Protein AF-A0A318USU1-F1 (afdb_monomer_lite)

pLDDT: mean 79.58, std 18.58, range [29.89, 95.69]

Organism: NCBI:txid1241337

InterPro domains:
  IPR018060 AraC-like, DNA binding HTH domain [PS01124] (89-150)

Secondary structure (DSSP, 8-state):
--SHHHHHHHHHHHHHTT-EEEEEETTEEEEESPPPHHHHHHHHHHHHHTT-----SHHHHHHHHHHHHHHHHHHH-S-GGG--HHHHHHHHHTS-HHHHHHHHHHHSSS-HHHHHHHHHHHHHHHHHHHT-S-HHHHHHHTT-SSTTS----GGGS-GGGTGGG--

Structure (mmCIF, N/CA/C/O backbone):
data_AF-A0A318USU1-F1
#
_entry.id   AF-A0A318USU1-F1
#
loop_
_atom_site.group_PDB
_atom_site.id
_atom_site.type_symbol
_atom_site.label_atom_id
_atom_site.label_alt_id
_atom_site.label_comp_id
_atom_site.label_asym_id
_atom_site.label_entity_id
_atom_site.label_seq_id
_atom_site.pdbx_PDB_ins_code
_atom_site.Cartn_x
_atom_site.Cartn_y
_atom_site.Cartn_z
_atom_site.occupancy
_atom_site.B_iso_or_equiv
_atom_site.auth_seq_id
_atom_site.auth_comp_id
_atom_site.auth_asym_id
_atom_site.auth_atom_id
_atom_site.pdbx_PDB_model_num
ATOM 1 N N . MET A 1 1 ? -0.196 2.002 -5.774 1.00 82.88 1 MET A N 1
ATOM 2 C CA . MET A 1 1 ? -1.632 1.779 -6.118 1.00 82.88 1 MET A CA 1
ATOM 3 C C . MET A 1 1 ? -2.404 1.817 -4.814 1.00 82.88 1 MET A C 1
ATOM 5 O O . MET A 1 1 ? -1.939 1.168 -3.899 1.00 82.88 1 MET A O 1
ATOM 9 N N . VAL A 1 2 ? -3.523 2.539 -4.693 1.00 78.12 2 VAL A N 1
ATOM 10 C CA . VAL A 1 2 ? -4.096 2.839 -3.356 1.00 78.12 2 VAL A CA 1
ATOM 11 C C . VAL A 1 2 ? -5.548 2.404 -3.146 1.00 78.12 2 VAL A C 1
ATOM 13 O O . VAL A 1 2 ? -6.057 2.512 -2.041 1.00 78.12 2 VAL A O 1
ATOM 16 N N . CYS A 1 3 ? -6.244 1.922 -4.179 1.00 81.25 3 CYS A N 1
ATOM 17 C CA . CYS A 1 3 ? -7.610 1.412 -4.043 1.00 81.25 3 CYS A CA 1
ATOM 18 C C . CYS A 1 3 ? -7.962 0.418 -5.159 1.00 81.25 3 CYS A C 1
ATOM 20 O O . CYS A 1 3 ? -7.211 0.244 -6.125 1.00 81.25 3 CYS A O 1
ATOM 22 N N . TYR A 1 4 ? -9.147 -0.191 -5.071 1.00 85.56 4 TYR A N 1
ATOM 23 C CA . TYR A 1 4 ? -9.643 -1.142 -6.071 1.00 85.56 4 TYR A CA 1
ATOM 24 C C . TYR A 1 4 ? -9.728 -0.559 -7.493 1.00 85.56 4 TYR A C 1
ATOM 26 O O . TYR A 1 4 ? -9.436 -1.249 -8.470 1.00 85.56 4 TYR A O 1
ATOM 34 N N . ARG A 1 5 ? -10.038 0.739 -7.636 1.00 88.06 5 ARG A N 1
ATOM 35 C CA . ARG A 1 5 ? -10.028 1.399 -8.954 1.00 88.06 5 ARG A CA 1
ATOM 36 C C . ARG A 1 5 ? -8.631 1.400 -9.575 1.00 88.06 5 ARG A C 1
ATOM 38 O O . ARG A 1 5 ? -8.514 1.146 -10.769 1.00 88.06 5 ARG A O 1
ATOM 45 N N . CYS A 1 6 ? -7.574 1.602 -8.779 1.00 90.44 6 CYS A N 1
ATOM 46 C CA . CYS A 1 6 ? -6.199 1.488 -9.272 1.00 90.44 6 CYS A CA 1
ATOM 47 C C . CYS A 1 6 ? -5.913 0.079 -9.804 1.00 90.44 6 CYS A C 1
ATOM 49 O O . CYS A 1 6 ? -5.282 -0.054 -10.846 1.00 90.44 6 CYS A O 1
ATOM 51 N N . ILE A 1 7 ? -6.399 -0.964 -9.122 1.00 91.94 7 ILE A N 1
ATOM 52 C CA . ILE A 1 7 ? -6.230 -2.359 -9.558 1.00 91.94 7 ILE A CA 1
ATOM 53 C C . ILE A 1 7 ? -6.887 -2.587 -10.921 1.00 91.94 7 ILE A C 1
ATOM 55 O O . ILE A 1 7 ? -6.262 -3.171 -11.804 1.00 91.94 7 ILE A O 1
ATOM 59 N N . ILE A 1 8 ? -8.120 -2.109 -11.118 1.00 92.62 8 ILE A N 1
ATOM 60 C CA . ILE A 1 8 ? -8.820 -2.238 -12.406 1.00 92.62 8 ILE A CA 1
ATOM 61 C C . ILE A 1 8 ? -8.030 -1.549 -13.520 1.00 92.62 8 ILE A C 1
ATOM 63 O O . ILE A 1 8 ? -7.749 -2.175 -14.540 1.00 92.62 8 ILE A O 1
ATOM 67 N N . VAL A 1 9 ? -7.647 -0.289 -13.306 1.00 94.38 9 VAL A N 1
ATOM 68 C CA . VAL A 1 9 ? -6.954 0.524 -14.314 1.00 94.38 9 VAL A CA 1
ATOM 69 C C . VAL A 1 9 ? -5.608 -0.095 -14.693 1.00 94.38 9 VAL A C 1
ATOM 71 O O . VAL A 1 9 ? -5.318 -0.259 -15.875 1.00 94.38 9 VAL A O 1
ATOM 74 N N . VAL A 1 10 ? -4.803 -0.505 -13.708 1.00 94.62 10 VAL A N 1
ATOM 75 C CA . VAL A 1 10 ? -3.500 -1.137 -13.968 1.00 94.62 10 VAL A CA 1
ATOM 76 C C . VAL A 1 10 ? -3.671 -2.486 -14.666 1.00 94.62 10 VAL A C 1
ATOM 78 O O . VAL A 1 10 ? -2.955 -2.756 -15.626 1.00 94.62 10 VAL A O 1
ATOM 81 N N . ARG A 1 11 ? -4.640 -3.317 -14.252 1.00 95.69 11 ARG A N 1
ATOM 82 C CA . ARG A 1 11 ? -4.918 -4.602 -14.917 1.00 95.69 11 ARG A CA 1
ATOM 83 C C . ARG A 1 11 ? -5.262 -4.399 -16.391 1.00 95.69 11 ARG A C 1
ATOM 85 O O . ARG A 1 11 ? -4.678 -5.071 -17.235 1.00 95.69 11 ARG A O 1
ATOM 92 N N . GLN A 1 12 ? -6.176 -3.477 -16.689 1.00 94.69 12 GLN A N 1
ATOM 93 C CA . GLN A 1 12 ? -6.566 -3.157 -18.064 1.00 94.69 12 GLN A CA 1
ATOM 94 C C . GLN A 1 12 ? -5.363 -2.682 -18.877 1.00 94.69 12 GLN A C 1
ATOM 96 O O . GLN A 1 12 ? -5.159 -3.141 -19.998 1.00 94.69 12 GLN A O 1
ATOM 101 N N . GLN A 1 13 ? -4.521 -1.826 -18.294 1.00 95.12 13 GLN A N 1
ATOM 102 C CA . GLN A 1 13 ? -3.350 -1.315 -18.993 1.00 95.12 13 GLN A CA 1
ATOM 103 C C . GLN A 1 13 ? -2.317 -2.404 -19.301 1.00 95.12 13 GLN A C 1
ATOM 105 O O . GLN A 1 13 ? -1.765 -2.428 -20.397 1.00 95.12 13 GLN A O 1
ATOM 110 N N . LEU A 1 14 ? -2.076 -3.328 -18.368 1.00 94.69 14 LEU A N 1
ATOM 111 C CA . LEU A 1 14 ? -1.185 -4.469 -18.594 1.00 94.69 14 LEU A CA 1
ATOM 112 C C . LEU A 1 14 ? -1.742 -5.409 -19.673 1.00 94.69 14 LEU A C 1
ATOM 114 O O . LEU A 1 14 ? -0.996 -5.840 -20.548 1.00 94.69 14 LEU A O 1
ATOM 118 N N . GLN A 1 15 ? -3.052 -5.666 -19.663 1.00 94.12 15 GLN A N 1
ATOM 119 C CA . GLN A 1 15 ? -3.719 -6.480 -20.685 1.00 94.12 15 GLN A CA 1
ATOM 120 C C . GLN A 1 15 ? -3.664 -5.836 -22.077 1.00 94.12 15 GLN A C 1
ATOM 122 O O . GLN A 1 15 ? -3.441 -6.541 -23.055 1.00 94.12 15 GLN A O 1
ATOM 127 N N . HIS A 1 16 ? -3.794 -4.509 -22.178 1.00 94.00 16 HIS A N 1
ATOM 128 C CA . HIS A 1 16 ? -3.610 -3.776 -23.440 1.00 94.00 16 HIS A CA 1
ATOM 129 C C . HIS A 1 16 ? -2.181 -3.852 -23.991 1.00 94.00 16 HIS A C 1
ATOM 131 O O . HIS A 1 16 ? -1.972 -3.608 -25.174 1.00 94.00 16 HIS A O 1
ATOM 137 N N . LEU A 1 17 ? -1.200 -4.173 -23.147 1.00 92.81 17 LEU A N 1
ATOM 138 C CA . LEU A 1 17 ? 0.186 -4.406 -23.550 1.00 92.81 17 LEU A CA 1
ATOM 139 C C . LEU A 1 17 ? 0.464 -5.887 -23.856 1.00 92.81 17 LEU A C 1
ATOM 141 O O . LEU A 1 17 ? 1.633 -6.272 -23.905 1.00 92.81 17 LEU A O 1
ATOM 145 N N . ASP A 1 18 ? -0.581 -6.692 -24.063 1.00 92.50 18 ASP A N 1
ATOM 146 C CA . ASP A 1 18 ? -0.526 -8.128 -24.361 1.00 92.50 18 ASP A CA 1
ATOM 147 C C . ASP A 1 18 ? 0.094 -8.976 -23.238 1.00 92.50 18 ASP A C 1
ATOM 149 O O . ASP A 1 18 ? 0.698 -10.022 -23.482 1.00 92.50 18 ASP A O 1
ATOM 153 N N . LEU A 1 19 ? -0.048 -8.533 -21.984 1.00 93.62 19 LEU A N 1
ATOM 154 C CA . LEU A 1 19 ? 0.380 -9.292 -20.809 1.00 93.62 19 LEU A CA 1
ATOM 155 C C . LEU A 1 19 ? -0.814 -9.962 -20.136 1.00 93.62 19 LEU A C 1
ATOM 157 O O . LEU A 1 19 ? -1.831 -9.329 -19.836 1.00 93.62 19 LEU A O 1
ATOM 161 N N . GLN A 1 20 ? -0.668 -11.243 -19.810 1.00 93.44 20 GLN A N 1
ATOM 162 C CA . GLN A 1 20 ? -1.640 -11.941 -18.986 1.00 93.44 20 GLN A CA 1
ATOM 163 C C . GLN A 1 20 ? -1.386 -11.609 -17.514 1.00 93.44 20 GLN A C 1
ATOM 165 O O . GLN A 1 20 ? -0.386 -12.030 -16.942 1.00 93.44 20 GLN A O 1
ATOM 170 N N . VAL A 1 21 ? -2.307 -10.883 -16.879 1.00 95.56 21 VAL A N 1
ATOM 171 C CA . VAL A 1 21 ? -2.263 -10.620 -15.432 1.00 95.56 21 VAL A CA 1
ATOM 172 C C . VAL A 1 21 ? -2.738 -11.864 -14.686 1.00 95.56 21 VAL A C 1
ATOM 174 O O . VAL A 1 21 ? -3.926 -12.186 -14.720 1.00 95.56 21 VAL A O 1
ATOM 177 N N . GLN A 1 22 ? -1.815 -12.561 -14.028 1.00 93.75 22 GLN A N 1
ATOM 178 C CA . GLN A 1 22 ? -2.111 -13.748 -13.225 1.00 93.75 22 GLN A CA 1
ATOM 179 C C . GLN A 1 22 ? -2.703 -13.356 -11.872 1.00 93.75 22 GLN A C 1
ATOM 181 O O . GLN A 1 22 ? -3.752 -13.856 -11.474 1.00 93.75 22 GLN A O 1
ATOM 186 N N . GLU A 1 23 ? -2.063 -12.401 -11.203 1.00 92.81 23 GLU A N 1
ATOM 187 C CA . GLU A 1 23 ? -2.476 -11.883 -9.904 1.00 92.81 23 GLU A CA 1
ATOM 188 C C . GLU A 1 23 ? -2.190 -10.381 -9.845 1.00 92.81 23 GLU A C 1
ATOM 190 O O . GLU A 1 23 ? -1.235 -9.889 -10.445 1.00 92.81 23 GLU A O 1
ATOM 195 N N . ILE A 1 24 ? -3.041 -9.626 -9.156 1.00 92.38 24 ILE A N 1
ATOM 196 C CA . ILE A 1 24 ? -2.823 -8.198 -8.924 1.00 92.38 24 ILE A CA 1
ATOM 197 C C . ILE A 1 24 ? -3.494 -7.787 -7.620 1.00 92.38 24 ILE A C 1
ATOM 199 O O . ILE A 1 24 ? -4.659 -8.105 -7.369 1.00 92.38 24 ILE A O 1
ATOM 203 N N . SER A 1 25 ? -2.744 -7.054 -6.813 1.00 88.94 25 SER A N 1
ATOM 204 C CA . SER A 1 25 ? -3.157 -6.519 -5.523 1.00 88.94 25 SER A CA 1
ATOM 205 C C . SER A 1 25 ? -2.635 -5.086 -5.380 1.00 88.94 25 SER A C 1
ATOM 207 O O . SER A 1 25 ? -2.103 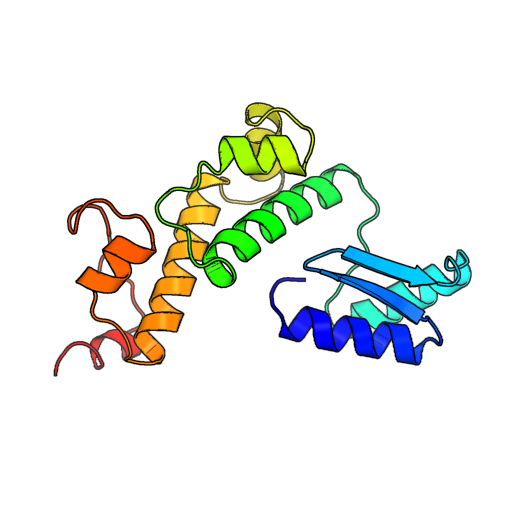-4.498 -6.329 1.00 88.94 25 SER A O 1
ATOM 209 N N . LEU A 1 26 ? -2.836 -4.460 -4.220 1.00 85.44 26 LEU A N 1
ATOM 210 C CA . LEU A 1 26 ? -2.334 -3.107 -3.998 1.00 85.44 26 LEU A CA 1
ATOM 211 C C . LEU A 1 26 ? -0.801 -3.092 -4.059 1.00 85.44 26 LEU A C 1
ATOM 213 O O . LEU A 1 26 ? -0.115 -3.629 -3.196 1.00 85.44 26 LEU A O 1
ATOM 217 N N . GLY A 1 27 ? -0.282 -2.461 -5.114 1.00 86.25 27 GLY A N 1
ATOM 218 C CA . GLY A 1 27 ? 1.143 -2.213 -5.317 1.00 86.25 27 GLY A CA 1
ATOM 219 C C . GLY A 1 27 ? 1.912 -3.342 -5.992 1.00 86.25 27 GLY A C 1
ATOM 220 O O . GLY A 1 27 ? 3.095 -3.155 -6.260 1.00 86.25 27 GLY A O 1
ATOM 221 N N . THR A 1 28 ? 1.276 -4.474 -6.309 1.00 89.88 28 THR A N 1
ATOM 222 C CA . THR A 1 28 ? 1.944 -5.588 -6.999 1.00 89.88 28 THR A CA 1
ATOM 223 C C . THR A 1 28 ? 1.065 -6.199 -8.085 1.00 89.88 28 THR A C 1
ATOM 225 O O . THR A 1 28 ? -0.157 -6.267 -7.955 1.00 89.88 28 THR A O 1
ATOM 228 N N . ALA A 1 29 ? 1.698 -6.635 -9.174 1.00 92.69 29 ALA A N 1
ATOM 229 C CA . ALA A 1 29 ? 1.058 -7.364 -10.259 1.00 92.69 29 ALA A CA 1
ATOM 230 C C . ALA A 1 29 ? 2.012 -8.446 -10.772 1.00 92.69 29 ALA A C 1
ATOM 232 O O . ALA A 1 29 ? 3.157 -8.151 -11.117 1.00 92.69 29 ALA A O 1
ATOM 233 N N . PHE A 1 30 ? 1.524 -9.679 -10.844 1.00 92.56 30 PHE A N 1
ATOM 234 C CA . PHE A 1 30 ? 2.210 -10.809 -11.454 1.00 92.56 30 PHE A CA 1
ATOM 235 C C . PHE A 1 30 ? 1.668 -11.004 -12.865 1.00 92.56 30 PHE A C 1
ATOM 237 O O . PHE A 1 30 ? 0.456 -11.136 -13.070 1.00 92.56 30 PHE A O 1
ATOM 244 N N . VAL A 1 31 ? 2.566 -10.992 -13.846 1.00 94.38 31 VAL A N 1
ATOM 245 C CA . VAL A 1 31 ? 2.225 -11.074 -15.267 1.00 94.38 31 VAL A CA 1
ATOM 246 C C . VAL A 1 31 ? 2.973 -12.211 -15.945 1.00 94.38 31 VAL A C 1
ATOM 248 O O . VAL A 1 31 ? 4.069 -12.570 -15.534 1.00 94.38 31 VAL A O 1
ATOM 251 N N . CYS A 1 32 ? 2.373 -12.765 -16.993 1.00 90.06 32 CYS A N 1
ATOM 252 C CA . CYS A 1 32 ? 2.983 -13.776 -17.843 1.00 90.06 32 CYS A CA 1
ATOM 253 C C . CYS A 1 32 ? 2.800 -13.394 -19.321 1.00 90.06 32 CYS A C 1
ATOM 255 O O . CYS A 1 32 ? 1.707 -12.952 -19.697 1.00 90.06 32 CYS A O 1
ATOM 257 N N . PRO A 1 33 ? 3.829 -13.566 -20.169 1.00 89.75 33 PRO A N 1
ATOM 258 C CA . PRO A 1 33 ? 5.203 -13.958 -19.824 1.00 89.75 33 PRO A CA 1
ATOM 259 C C . PRO A 1 33 ? 5.947 -12.871 -19.030 1.00 89.75 33 PRO A C 1
ATOM 261 O O . PRO A 1 33 ? 5.512 -11.718 -18.998 1.00 89.75 33 PRO A O 1
ATOM 264 N N . ASP A 1 34 ? 7.079 -13.237 -18.418 1.00 89.50 34 ASP A N 1
ATOM 265 C CA . ASP A 1 34 ? 7.960 -12.260 -17.774 1.00 89.50 34 ASP A CA 1
ATOM 266 C C . ASP A 1 34 ? 8.382 -11.187 -18.794 1.00 89.50 34 ASP A C 1
ATOM 268 O O . ASP A 1 34 ? 8.866 -11.514 -19.888 1.00 89.50 34 ASP A O 1
ATOM 272 N N . PRO A 1 35 ? 8.192 -9.895 -18.482 1.00 91.31 35 PRO A N 1
ATOM 273 C CA . PRO A 1 35 ? 8.441 -8.834 -19.438 1.00 91.31 35 PRO A CA 1
ATOM 274 C C . PRO A 1 35 ? 9.944 -8.670 -19.682 1.00 91.31 35 PRO A C 1
ATOM 276 O O . PRO A 1 35 ? 10.752 -8.574 -18.759 1.00 91.31 35 PRO A O 1
ATOM 279 N N . SER A 1 36 ? 10.323 -8.561 -20.957 1.00 93.12 36 SER A N 1
ATOM 280 C CA . SER A 1 36 ? 11.684 -8.168 -21.330 1.00 93.12 36 SER A CA 1
ATOM 281 C C . SER A 1 36 ? 11.999 -6.745 -20.849 1.00 93.12 36 SER A C 1
ATOM 283 O O . SER A 1 36 ? 11.099 -5.948 -20.587 1.00 93.12 36 SER A O 1
ATOM 285 N N . VAL A 1 37 ? 13.280 -6.368 -20.813 1.00 91.50 37 VAL A N 1
ATOM 286 C CA . VAL A 1 37 ? 13.706 -5.009 -20.418 1.00 91.50 37 VAL A CA 1
ATOM 287 C C . VAL A 1 37 ? 13.033 -3.920 -21.264 1.00 91.50 37 VAL A C 1
ATOM 289 O O . VAL A 1 37 ? 12.657 -2.872 -20.743 1.00 91.50 37 VAL A O 1
ATOM 292 N N . ASN A 1 38 ? 12.840 -4.160 -22.564 1.00 92.56 38 ASN A N 1
ATOM 293 C CA . ASN A 1 38 ? 12.133 -3.213 -23.432 1.00 92.56 38 ASN A CA 1
ATOM 294 C C . ASN A 1 38 ? 10.646 -3.138 -23.074 1.00 92.56 38 ASN A C 1
ATOM 296 O O . ASN A 1 38 ? 10.105 -2.040 -22.954 1.00 92.56 38 ASN A O 1
ATOM 300 N N . LYS A 1 39 ? 10.017 -4.288 -22.805 1.00 92.88 39 LYS A N 1
ATOM 301 C CA . LYS A 1 39 ? 8.612 -4.344 -22.396 1.00 92.88 39 LYS A CA 1
ATOM 302 C C . LYS A 1 39 ? 8.385 -3.671 -21.042 1.00 92.88 39 LYS A C 1
ATOM 304 O O . LYS A 1 39 ? 7.418 -2.939 -20.886 1.00 92.88 39 LYS A O 1
ATOM 309 N N . LEU A 1 40 ? 9.309 -3.818 -20.092 1.00 92.50 40 LEU A N 1
ATOM 310 C CA . LEU A 1 40 ? 9.279 -3.096 -18.815 1.00 92.50 40 LEU A CA 1
ATOM 311 C C . LEU A 1 40 ? 9.294 -1.575 -19.002 1.00 92.50 40 LEU A C 1
ATOM 313 O O . LEU A 1 40 ? 8.566 -0.873 -18.305 1.00 92.50 40 LEU A O 1
ATOM 317 N N . ARG A 1 41 ? 10.070 -1.051 -19.961 1.00 93.12 41 ARG A N 1
ATOM 318 C CA . ARG A 1 41 ? 10.063 0.389 -20.275 1.00 93.12 41 ARG A CA 1
ATOM 319 C C . ARG A 1 41 ? 8.734 0.840 -20.875 1.00 93.12 41 ARG A C 1
ATOM 321 O O . ARG A 1 41 ? 8.255 1.911 -20.511 1.00 93.12 41 ARG A O 1
ATOM 328 N N . GLU A 1 42 ? 8.134 0.035 -21.751 1.00 94.19 42 GLU A N 1
ATOM 329 C CA . GLU A 1 42 ? 6.794 0.305 -22.293 1.00 94.19 42 GLU A CA 1
ATOM 330 C C . GLU A 1 42 ? 5.742 0.340 -21.181 1.00 94.19 42 GLU A C 1
ATOM 332 O O . GLU A 1 42 ? 4.973 1.297 -21.096 1.00 94.19 42 GLU A O 1
ATOM 337 N N . ILE A 1 43 ? 5.756 -0.652 -20.283 1.00 94.56 43 ILE A N 1
ATOM 338 C CA . ILE A 1 43 ? 4.876 -0.703 -19.109 1.00 94.56 43 ILE A CA 1
ATOM 339 C C . ILE A 1 43 ? 5.079 0.547 -18.249 1.00 94.56 43 ILE A C 1
ATOM 341 O O . ILE A 1 43 ? 4.105 1.219 -17.920 1.00 94.56 43 ILE A O 1
ATOM 345 N N . ALA A 1 44 ? 6.328 0.895 -17.924 1.00 93.56 44 ALA A N 1
ATOM 346 C CA . ALA A 1 44 ? 6.647 2.063 -17.107 1.00 93.56 44 ALA A CA 1
ATOM 347 C C . ALA A 1 44 ? 6.107 3.357 -17.724 1.00 93.56 44 ALA A C 1
ATOM 349 O O . ALA A 1 44 ? 5.442 4.133 -17.043 1.00 93.56 44 ALA A O 1
ATOM 350 N N . ALA A 1 45 ? 6.357 3.582 -19.016 1.00 93.56 45 ALA A N 1
ATOM 351 C CA . ALA A 1 45 ? 5.878 4.766 -19.721 1.00 93.56 45 ALA A CA 1
ATOM 352 C C . ALA A 1 45 ? 4.346 4.813 -19.754 1.00 93.56 45 ALA A C 1
ATOM 354 O O . ALA A 1 45 ? 3.745 5.848 -19.473 1.00 93.56 45 ALA A O 1
ATOM 355 N N . SER A 1 46 ? 3.717 3.676 -20.043 1.00 93.94 46 SER A N 1
ATOM 356 C CA . SER A 1 46 ? 2.270 3.555 -20.131 1.00 93.94 46 SER A CA 1
ATOM 357 C C . SER A 1 46 ? 1.571 3.792 -18.791 1.00 93.94 46 SER A C 1
ATOM 359 O O . SER A 1 46 ? 0.543 4.465 -18.747 1.00 93.94 46 SER A O 1
ATOM 361 N N . LEU A 1 47 ? 2.117 3.251 -17.704 1.00 93.62 47 LEU A N 1
ATOM 362 C CA . LEU A 1 47 ? 1.598 3.433 -16.352 1.00 93.62 47 LEU A CA 1
ATOM 363 C C . LEU A 1 47 ? 1.842 4.858 -15.840 1.00 93.62 47 LEU A C 1
ATOM 365 O O . LEU A 1 47 ? 0.970 5.422 -15.177 1.00 93.62 47 LEU A O 1
ATOM 369 N N . LYS A 1 48 ? 2.960 5.481 -16.227 1.00 93.12 48 LYS A N 1
ATOM 370 C CA . LYS A 1 48 ? 3.293 6.860 -15.846 1.00 93.12 48 LYS A CA 1
ATOM 371 C C . LYS A 1 48 ? 2.283 7.879 -16.359 1.00 93.12 48 LYS A C 1
ATOM 373 O O . LYS A 1 48 ? 1.954 8.816 -15.638 1.00 93.12 48 LYS A O 1
ATOM 378 N N . VAL A 1 49 ? 1.733 7.674 -17.557 1.00 91.75 49 VAL A N 1
ATOM 379 C CA . VAL A 1 49 ? 0.647 8.516 -18.104 1.00 91.75 49 VAL A CA 1
ATOM 380 C C . VAL A 1 49 ? -0.600 8.486 -17.213 1.00 91.75 49 VAL A C 1
ATOM 382 O O . VAL A 1 49 ? -1.323 9.473 -17.122 1.00 91.75 49 VAL A O 1
ATOM 385 N N . LEU A 1 50 ? -0.829 7.371 -16.521 1.00 88.88 50 LEU A N 1
ATOM 386 C CA . LEU A 1 50 ? -1.949 7.170 -15.602 1.00 88.88 50 LEU A CA 1
ATOM 387 C C . LEU A 1 50 ? -1.605 7.572 -14.154 1.00 88.88 50 LEU A C 1
ATOM 389 O O . LEU A 1 50 ? -2.413 7.353 -13.253 1.00 88.88 50 LEU A O 1
ATOM 393 N N . GLY A 1 51 ? -0.418 8.143 -13.922 1.00 89.56 51 GLY A N 1
ATOM 394 C CA . GLY A 1 51 ? 0.060 8.553 -12.600 1.00 89.56 51 GLY A CA 1
ATOM 395 C C . GLY A 1 51 ? 0.649 7.422 -11.750 1.00 89.56 51 GLY A C 1
ATOM 396 O O . GLY A 1 51 ? 0.782 7.588 -10.541 1.00 89.56 51 GLY A O 1
ATOM 397 N N . PHE A 1 52 ? 0.994 6.275 -12.346 1.00 90.94 52 PHE A N 1
ATOM 398 C CA . PHE A 1 52 ? 1.649 5.163 -11.651 1.00 90.94 52 PHE A CA 1
ATOM 399 C C . PHE A 1 52 ? 3.128 5.068 -12.023 1.00 90.94 52 PHE A C 1
ATOM 401 O O . PHE A 1 52 ? 3.496 5.189 -13.188 1.00 90.94 52 PHE A O 1
ATOM 408 N N . GLU A 1 53 ? 3.978 4.764 -11.048 1.00 89.62 53 GLU A N 1
ATOM 409 C CA . GLU A 1 53 ? 5.406 4.541 -11.276 1.00 89.62 53 GLU A CA 1
ATOM 410 C C . GLU A 1 53 ? 5.795 3.103 -10.924 1.00 89.62 53 GLU A C 1
ATOM 412 O O . GLU A 1 53 ? 5.269 2.516 -9.977 1.00 89.62 53 GLU A O 1
ATOM 417 N N . LEU A 1 54 ? 6.714 2.525 -11.708 1.00 88.56 54 LEU A N 1
ATOM 418 C CA . LEU A 1 54 ? 7.338 1.251 -11.360 1.00 88.56 54 LEU A CA 1
ATOM 419 C C . LEU A 1 54 ? 8.426 1.492 -10.318 1.00 88.56 54 LEU A C 1
ATOM 421 O O . LEU A 1 54 ? 9.279 2.362 -10.485 1.00 88.56 54 LEU A O 1
ATOM 425 N N . ILE A 1 55 ? 8.407 0.681 -9.268 1.00 85.31 55 ILE A N 1
ATOM 426 C CA . ILE A 1 55 ? 9.324 0.811 -8.143 1.00 85.31 55 ILE A CA 1
ATOM 427 C C . ILE A 1 55 ? 10.464 -0.189 -8.311 1.00 85.31 55 ILE A C 1
ATOM 429 O O . ILE A 1 55 ? 10.234 -1.398 -8.352 1.00 85.31 55 ILE A O 1
ATOM 433 N N . ASP A 1 56 ? 11.696 0.311 -8.352 1.00 79.56 56 ASP A N 1
ATOM 434 C CA . ASP A 1 56 ? 12.885 -0.534 -8.509 1.00 79.56 56 ASP A CA 1
ATOM 435 C C . ASP A 1 56 ? 13.704 -0.644 -7.213 1.00 79.56 56 ASP A C 1
ATOM 437 O O . ASP A 1 56 ? 14.196 -1.716 -6.861 1.00 79.56 56 ASP A O 1
ATOM 441 N N . LYS A 1 57 ? 13.771 0.435 -6.422 1.00 86.25 57 LYS A N 1
ATOM 442 C CA . LYS A 1 57 ? 14.567 0.469 -5.189 1.00 86.25 57 LYS A CA 1
ATOM 443 C C . LYS A 1 57 ? 13.890 -0.303 -4.059 1.00 86.25 57 LYS A C 1
ATOM 445 O O . LYS A 1 57 ? 12.728 -0.066 -3.742 1.00 86.25 57 LYS A O 1
ATOM 450 N N . ASP A 1 58 ? 14.656 -1.147 -3.374 1.00 84.56 58 ASP A N 1
ATOM 451 C CA . ASP A 1 58 ? 14.147 -1.981 -2.275 1.00 84.56 58 ASP A CA 1
ATOM 452 C C . ASP A 1 58 ? 13.547 -1.170 -1.121 1.00 84.56 58 ASP A C 1
ATOM 454 O O . ASP A 1 58 ? 12.548 -1.575 -0.529 1.00 84.56 58 ASP A O 1
ATOM 458 N N . LYS A 1 59 ? 14.125 0.000 -0.820 1.00 87.56 59 LYS A N 1
ATOM 459 C CA . LYS A 1 59 ? 13.580 0.918 0.191 1.00 87.56 59 LYS A CA 1
ATOM 460 C C . LYS A 1 59 ? 12.185 1.410 -0.192 1.00 87.56 59 LYS A C 1
ATOM 462 O O . LYS A 1 59 ? 11.270 1.320 0.619 1.00 87.56 59 LYS A O 1
ATOM 467 N N 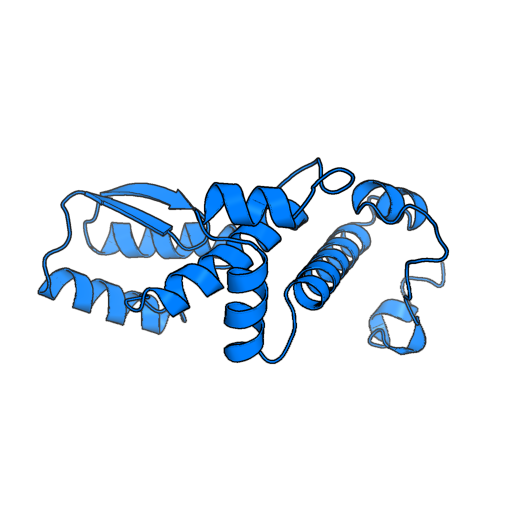. ASP A 1 60 ? 12.018 1.849 -1.435 1.00 89.25 60 ASP A N 1
ATOM 468 C CA . ASP A 1 60 ? 10.748 2.362 -1.952 1.00 89.25 60 ASP A CA 1
ATOM 469 C C . ASP A 1 60 ? 9.690 1.243 -1.985 1.00 89.25 60 ASP A C 1
ATOM 471 O O . ASP A 1 60 ? 8.535 1.468 -1.622 1.00 89.25 60 ASP A O 1
ATOM 475 N N . LYS A 1 61 ? 10.094 0.004 -2.318 1.00 89.62 61 LYS A N 1
ATOM 476 C CA . LYS A 1 61 ? 9.219 -1.183 -2.252 1.00 89.62 61 LYS A CA 1
ATOM 477 C C . LYS A 1 61 ? 8.728 -1.447 -0.830 1.00 89.62 61 LYS A C 1
ATOM 479 O O . LYS A 1 61 ? 7.555 -1.755 -0.644 1.00 89.62 61 LYS A O 1
ATOM 484 N N . LEU A 1 62 ? 9.601 -1.319 0.171 1.00 92.38 62 LEU A N 1
ATOM 485 C CA . LEU A 1 62 ? 9.217 -1.490 1.575 1.00 92.38 62 LEU A CA 1
ATOM 486 C C . LEU A 1 62 ? 8.247 -0.400 2.037 1.00 92.38 62 LEU A C 1
ATOM 488 O O . LEU A 1 62 ? 7.259 -0.717 2.692 1.00 92.38 62 LEU A O 1
ATOM 492 N N . ILE A 1 63 ? 8.489 0.860 1.675 1.00 93.00 63 ILE A N 1
ATOM 493 C CA . ILE A 1 63 ? 7.610 1.981 2.045 1.00 93.00 63 ILE A CA 1
ATOM 494 C C . ILE A 1 63 ? 6.217 1.800 1.428 1.00 93.00 63 ILE A C 1
ATOM 496 O O . ILE A 1 63 ? 5.203 1.922 2.119 1.00 93.00 63 ILE A O 1
ATOM 500 N N . GLU A 1 64 ? 6.152 1.431 0.150 1.00 92.31 64 GLU A N 1
ATOM 501 C CA . GLU A 1 64 ? 4.889 1.105 -0.519 1.00 92.31 64 GLU A CA 1
ATOM 502 C C . GLU A 1 64 ? 4.224 -0.134 0.086 1.00 92.31 64 GLU A C 1
ATOM 504 O O . GLU A 1 64 ? 3.012 -0.144 0.287 1.00 92.31 64 GLU A O 1
ATOM 509 N N . GLY A 1 65 ? 5.001 -1.148 0.471 1.00 92.88 65 GLY A N 1
ATOM 510 C CA . GLY A 1 65 ? 4.506 -2.311 1.205 1.00 92.88 65 GLY A CA 1
ATOM 511 C C . GLY A 1 65 ? 3.839 -1.941 2.534 1.00 92.88 65 GLY A C 1
ATOM 512 O O . GLY A 1 65 ? 2.763 -2.463 2.842 1.00 92.88 65 GLY A O 1
ATOM 513 N N . ILE A 1 66 ? 4.420 -1.000 3.292 1.00 94.56 66 ILE A N 1
ATOM 514 C CA . ILE A 1 66 ? 3.818 -0.457 4.521 1.00 94.56 66 ILE A CA 1
ATOM 515 C C . ILE A 1 66 ? 2.492 0.234 4.187 1.00 94.56 66 ILE A C 1
ATOM 517 O O . ILE A 1 66 ? 1.466 -0.100 4.786 1.00 94.56 66 ILE A O 1
ATOM 521 N N . ARG A 1 67 ? 2.489 1.158 3.212 1.00 93.88 67 ARG A N 1
ATOM 522 C CA . ARG A 1 67 ? 1.277 1.887 2.801 1.00 93.88 67 ARG A CA 1
ATOM 523 C C . ARG A 1 67 ? 0.149 0.943 2.410 1.00 93.88 67 ARG A C 1
ATOM 525 O O . ARG A 1 67 ? -0.956 1.057 2.937 1.00 93.88 67 ARG A O 1
ATOM 532 N N . ASN A 1 68 ? 0.439 0.005 1.515 1.00 93.06 68 ASN A N 1
ATOM 533 C CA . ASN A 1 68 ? -0.551 -0.913 0.964 1.00 93.06 68 ASN A CA 1
ATOM 534 C C . ASN A 1 68 ? -1.112 -1.836 2.044 1.00 93.06 68 ASN A C 1
ATOM 536 O O . ASN A 1 68 ? -2.325 -2.003 2.112 1.00 93.06 68 ASN A O 1
ATOM 540 N N . THR A 1 69 ? -0.264 -2.343 2.945 1.00 92.56 69 THR A N 1
ATOM 541 C CA . THR A 1 69 ? -0.708 -3.167 4.079 1.00 92.56 69 THR A CA 1
ATOM 542 C C . THR A 1 69 ? -1.653 -2.395 5.001 1.00 92.56 69 THR A C 1
ATOM 544 O O . THR A 1 69 ? -2.696 -2.914 5.396 1.00 92.56 69 THR A O 1
ATOM 547 N N . VAL A 1 70 ? -1.324 -1.142 5.330 1.00 92.19 70 VAL A N 1
ATOM 548 C CA . VAL A 1 70 ? -2.171 -0.305 6.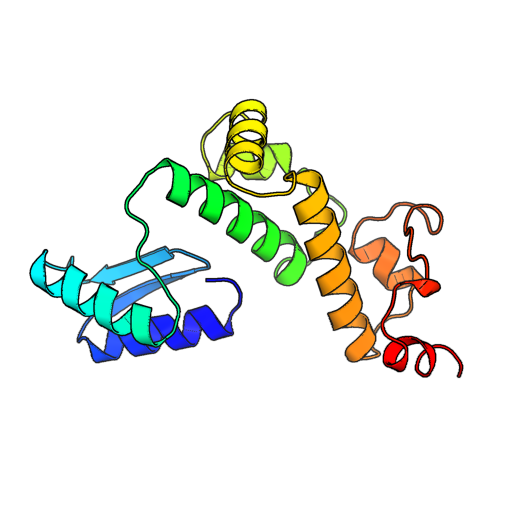193 1.00 92.19 70 VAL A CA 1
ATOM 549 C C . VAL A 1 70 ? -3.509 0.012 5.520 1.00 92.19 70 VAL A C 1
ATOM 551 O O . VAL A 1 70 ? -4.555 -0.117 6.156 1.00 92.19 70 VAL A O 1
ATOM 554 N N . ILE A 1 71 ? -3.487 0.392 4.239 1.00 91.06 71 ILE A N 1
ATOM 555 C CA . ILE A 1 71 ? -4.697 0.690 3.463 1.00 91.06 71 ILE A CA 1
ATOM 556 C C . ILE A 1 71 ? -5.588 -0.549 3.360 1.00 91.06 71 ILE A C 1
ATOM 558 O O . ILE A 1 71 ? -6.786 -0.456 3.612 1.00 91.06 71 ILE A O 1
ATOM 562 N N . GLU A 1 72 ? -5.014 -1.707 3.032 1.00 88.81 72 GLU A N 1
ATOM 563 C CA . GLU A 1 72 ? -5.743 -2.969 2.911 1.00 88.81 72 GLU A CA 1
ATOM 564 C C . GLU A 1 72 ? -6.457 -3.334 4.213 1.00 88.81 72 GLU A C 1
ATOM 566 O O . GLU A 1 72 ? -7.656 -3.604 4.201 1.00 88.81 72 GLU A O 1
ATOM 571 N N . ILE A 1 73 ? -5.754 -3.271 5.347 1.00 88.81 73 ILE A N 1
ATOM 572 C CA . ILE A 1 73 ? -6.353 -3.575 6.648 1.00 88.81 73 ILE A CA 1
ATOM 573 C C . ILE A 1 73 ? -7.489 -2.603 6.967 1.00 88.81 73 ILE A C 1
ATOM 575 O O . ILE A 1 73 ? -8.547 -3.032 7.404 1.00 88.81 73 ILE A O 1
ATOM 579 N N . ILE A 1 74 ? -7.292 -1.300 6.776 1.00 86.56 74 ILE A N 1
ATOM 580 C CA . ILE A 1 74 ? -8.261 -0.301 7.246 1.00 86.56 74 ILE A CA 1
ATOM 581 C C . ILE A 1 74 ? -9.482 -0.200 6.330 1.00 86.56 74 ILE A C 1
ATOM 583 O O . ILE A 1 74 ? -10.604 -0.038 6.809 1.00 86.56 74 ILE A O 1
ATOM 587 N N . HIS A 1 75 ? -9.277 -0.263 5.016 1.00 84.56 75 HIS A N 1
ATOM 588 C CA . HIS A 1 75 ? -10.332 0.015 4.041 1.00 84.56 75 HIS A CA 1
ATOM 589 C C . HIS A 1 75 ? -10.986 -1.238 3.474 1.00 84.56 75 HIS A C 1
ATOM 591 O O . HIS A 1 75 ? -12.111 -1.141 2.974 1.00 84.56 75 HIS A O 1
ATOM 597 N N . HIS A 1 76 ? -10.303 -2.385 3.538 1.00 81.25 76 HIS A N 1
ATOM 598 C CA . HIS A 1 76 ? -10.706 -3.614 2.853 1.00 81.25 76 HIS A CA 1
ATOM 599 C C . HIS A 1 76 ? -10.798 -4.849 3.767 1.00 81.25 76 HIS A C 1
ATOM 601 O O . HIS A 1 76 ? -11.134 -5.920 3.269 1.00 81.25 76 HIS A O 1
ATOM 607 N N . SER A 1 77 ? -10.553 -4.718 5.078 1.00 76.25 77 SER A N 1
ATOM 608 C CA . SER A 1 77 ? -10.787 -5.782 6.066 1.00 76.25 77 SER A CA 1
ATOM 609 C C . SER A 1 77 ? -11.917 -5.417 7.029 1.00 76.25 77 SER A C 1
ATOM 611 O O . SER A 1 77 ? -12.054 -4.267 7.446 1.00 76.25 77 SER A O 1
ATOM 613 N N . ASP A 1 78 ? -12.695 -6.419 7.433 1.00 64.94 78 ASP A N 1
ATOM 614 C CA . ASP A 1 78 ? -13.793 -6.273 8.395 1.00 64.94 78 ASP A CA 1
ATOM 615 C C . ASP A 1 78 ? -13.320 -6.189 9.864 1.00 64.94 78 ASP A C 1
ATOM 617 O O . ASP A 1 78 ? -14.132 -5.964 10.759 1.00 64.94 78 ASP A O 1
ATOM 621 N N . LEU A 1 79 ? -12.018 -6.371 10.137 1.00 57.75 79 LEU A N 1
ATOM 622 C CA . LEU A 1 79 ? -11.483 -6.684 11.477 1.00 57.75 79 LEU A CA 1
ATOM 623 C C . LEU A 1 79 ? -10.527 -5.631 12.075 1.00 57.75 79 LEU A C 1
ATOM 625 O O . LEU A 1 79 ? -9.675 -5.974 12.894 1.00 57.75 79 LEU A O 1
ATOM 629 N N . VAL A 1 80 ? -10.645 -4.349 11.710 1.00 63.66 80 VAL A N 1
ATOM 630 C CA . VAL A 1 80 ? -9.703 -3.281 12.134 1.00 63.66 80 VAL A CA 1
ATOM 631 C C . VAL A 1 80 ? -9.522 -3.182 13.662 1.00 63.66 80 VAL A C 1
ATOM 633 O O . VAL A 1 80 ? -8.445 -2.808 14.128 1.00 63.66 80 VAL A O 1
ATOM 636 N N . GLU A 1 81 ? -10.539 -3.545 14.447 1.00 59.91 81 GLU A N 1
ATOM 637 C CA . GLU A 1 81 ? -10.583 -3.388 15.909 1.00 59.91 81 GLU A CA 1
ATOM 638 C C . GLU A 1 81 ? -9.531 -4.212 16.686 1.00 59.91 81 GLU A C 1
ATOM 640 O O . GLU A 1 81 ? -9.122 -3.805 17.774 1.00 59.91 81 GLU A O 1
ATOM 645 N N . HIS A 1 82 ? -9.011 -5.311 16.124 1.00 67.56 82 HIS A N 1
ATOM 646 C CA . HIS A 1 82 ? -8.076 -6.211 16.827 1.00 67.56 82 HIS A CA 1
ATOM 647 C C . HIS A 1 82 ? -6.715 -6.391 16.141 1.00 67.56 82 HIS A C 1
ATOM 649 O O . HIS A 1 82 ? -5.944 -7.285 16.498 1.00 67.56 82 HIS A O 1
ATOM 655 N N . VAL A 1 83 ? -6.386 -5.550 15.159 1.00 79.88 83 VAL A N 1
ATOM 656 C CA . VAL A 1 83 ? -5.140 -5.700 14.398 1.00 79.88 83 VAL A CA 1
ATOM 657 C C . VAL A 1 83 ? -3.954 -5.062 15.116 1.00 79.88 83 VAL A C 1
ATOM 659 O O . VAL A 1 83 ? -3.924 -3.859 15.376 1.00 79.88 83 VAL A O 1
ATOM 662 N N . THR A 1 84 ? -2.911 -5.863 15.335 1.00 88.56 84 THR A N 1
ATOM 663 C CA . THR A 1 84 ? -1.599 -5.377 15.773 1.00 88.56 84 THR A CA 1
ATOM 664 C C . THR A 1 84 ? -0.740 -5.053 14.549 1.00 88.56 84 THR A C 1
ATOM 666 O O . THR A 1 84 ? -0.070 -5.927 14.001 1.00 88.56 84 THR A O 1
ATOM 669 N N . PHE A 1 85 ? -0.753 -3.791 14.101 1.00 90.12 85 PHE A N 1
ATOM 670 C CA . PHE A 1 85 ? -0.041 -3.367 12.882 1.00 90.12 85 PHE A CA 1
ATOM 671 C C . PHE A 1 85 ? 1.454 -3.700 12.894 1.00 90.12 85 PHE A C 1
ATOM 673 O O . PHE A 1 85 ? 1.994 -4.057 11.853 1.00 90.12 85 PHE A O 1
ATOM 680 N N . SER A 1 86 ? 2.116 -3.637 14.052 1.00 91.69 86 SER A N 1
ATOM 681 C CA . SER A 1 86 ? 3.534 -3.990 14.161 1.00 91.69 86 SER A CA 1
ATOM 682 C C . SER A 1 86 ? 3.808 -5.451 13.807 1.00 91.69 86 SER A C 1
ATOM 684 O O . SER A 1 86 ? 4.760 -5.726 13.078 1.00 91.69 86 SER A O 1
ATOM 686 N N . GLN A 1 87 ? 2.953 -6.374 14.260 1.00 91.88 87 GLN A N 1
ATOM 687 C CA . GLN A 1 87 ? 3.038 -7.797 13.920 1.00 91.88 87 GLN A CA 1
ATOM 688 C C . GLN A 1 87 ? 2.761 -8.003 12.432 1.00 91.88 87 GLN A C 1
ATOM 690 O O . GLN A 1 87 ? 3.610 -8.537 11.729 1.00 91.88 87 GLN A O 1
ATOM 695 N N . VAL A 1 88 ? 1.645 -7.470 11.919 1.00 92.19 88 VAL A N 1
ATOM 696 C CA . VAL A 1 88 ? 1.273 -7.662 10.507 1.00 92.19 88 VAL A CA 1
ATOM 697 C C . VAL A 1 88 ? 2.333 -7.113 9.550 1.00 92.19 88 VAL A C 1
ATOM 699 O O . VAL A 1 88 ? 2.668 -7.763 8.561 1.00 92.19 88 VAL A O 1
ATOM 702 N N . LEU A 1 89 ? 2.876 -5.926 9.829 1.00 94.50 89 LEU A N 1
ATOM 703 C CA . LEU A 1 89 ? 3.918 -5.319 9.001 1.00 94.50 89 LEU A CA 1
ATOM 704 C C . LEU A 1 89 ? 5.222 -6.120 9.052 1.00 94.50 89 LEU A C 1
ATOM 706 O O . LEU A 1 89 ? 5.852 -6.311 8.014 1.00 94.50 89 LEU A O 1
ATOM 710 N N . THR A 1 90 ? 5.606 -6.618 10.230 1.00 94.06 90 THR A N 1
ATOM 711 C CA . THR A 1 90 ? 6.800 -7.464 10.387 1.00 94.06 90 THR A CA 1
ATOM 712 C C . THR A 1 90 ? 6.644 -8.776 9.620 1.00 94.06 90 THR A C 1
ATOM 714 O O . THR A 1 90 ? 7.549 -9.161 8.877 1.00 94.06 90 THR A O 1
ATOM 717 N N . ASP A 1 91 ? 5.482 -9.421 9.739 1.00 93.25 91 ASP A N 1
ATOM 718 C CA . ASP A 1 91 ? 5.191 -10.706 9.105 1.00 93.25 91 ASP A CA 1
ATOM 719 C C . ASP A 1 91 ? 5.131 -10.590 7.579 1.00 93.25 91 ASP A C 1
ATOM 721 O O . ASP A 1 91 ? 5.709 -11.419 6.880 1.00 93.25 91 ASP A O 1
ATOM 725 N N . ARG A 1 92 ? 4.476 -9.546 7.049 1.00 91.38 92 ARG A N 1
ATOM 726 C CA . ARG A 1 92 ? 4.317 -9.348 5.597 1.00 91.38 92 ARG A CA 1
ATOM 727 C C . ARG A 1 92 ? 5.573 -8.831 4.905 1.00 91.38 92 ARG A C 1
ATOM 729 O O . ARG A 1 92 ? 5.809 -9.169 3.751 1.00 91.38 92 ARG A O 1
ATOM 736 N N . LEU A 1 93 ? 6.347 -7.972 5.568 1.00 92.88 93 LEU A N 1
ATOM 737 C CA . LEU A 1 93 ? 7.510 -7.320 4.953 1.00 92.88 93 LEU A CA 1
ATOM 738 C C . LEU A 1 93 ? 8.834 -7.988 5.329 1.00 92.88 93 LEU A C 1
ATOM 740 O O . LEU A 1 93 ? 9.875 -7.612 4.792 1.00 92.88 93 LEU A O 1
ATOM 744 N N . HIS A 1 94 ? 8.806 -8.972 6.233 1.00 93.25 94 HIS A N 1
ATOM 745 C CA . HIS A 1 94 ? 9.971 -9.732 6.693 1.00 93.25 94 HIS A CA 1
ATOM 746 C C . HIS A 1 94 ? 11.116 -8.834 7.199 1.00 93.25 94 HIS A C 1
ATOM 748 O O . HIS A 1 94 ? 12.299 -9.068 6.922 1.00 93.25 94 HIS A O 1
ATOM 754 N N . LYS A 1 95 ? 10.763 -7.768 7.929 1.00 93.38 95 LYS A N 1
ATOM 755 C CA . LYS A 1 95 ? 11.689 -6.800 8.539 1.00 93.38 95 LYS A CA 1
ATOM 756 C C . LYS A 1 95 ? 11.212 -6.417 9.932 1.00 93.38 95 LYS A C 1
ATOM 758 O O . LYS A 1 95 ? 10.015 -6.316 10.160 1.00 93.38 95 LYS A O 1
ATOM 763 N N . ASP A 1 96 ? 12.158 -6.146 10.831 1.00 94.31 96 ASP A N 1
ATOM 764 C CA . ASP A 1 96 ? 11.850 -5.680 12.185 1.00 94.31 96 ASP A CA 1
ATOM 765 C C . ASP A 1 96 ? 11.064 -4.361 12.170 1.00 94.31 96 ASP A C 1
ATOM 767 O O . ASP A 1 96 ? 11.380 -3.438 11.411 1.00 94.31 96 ASP A O 1
ATOM 771 N N . TYR A 1 97 ? 10.073 -4.249 13.053 1.00 94.38 97 TYR A N 1
ATOM 772 C CA . TYR A 1 97 ? 9.193 -3.085 13.109 1.00 94.38 97 TYR A CA 1
ATOM 773 C C . TYR A 1 97 ? 9.944 -1.768 13.377 1.00 94.38 97 TYR A C 1
ATOM 775 O O . TYR A 1 97 ? 9.596 -0.743 12.789 1.00 94.38 97 TYR A O 1
ATOM 783 N N . ASN A 1 98 ? 11.023 -1.769 14.173 1.00 94.38 98 ASN A N 1
ATOM 784 C CA . ASN A 1 98 ? 11.805 -0.548 14.414 1.00 94.38 98 ASN A CA 1
ATOM 785 C C . ASN A 1 98 ? 12.509 -0.068 13.143 1.00 94.38 98 ASN A C 1
ATOM 787 O O . ASN A 1 98 ? 12.623 1.136 12.912 1.00 94.38 98 ASN A O 1
ATOM 791 N N . TYR A 1 99 ? 12.980 -0.999 12.310 1.00 95.12 99 TYR A N 1
ATOM 792 C CA . TYR A 1 99 ? 13.548 -0.657 11.010 1.00 95.12 99 TYR A CA 1
ATOM 793 C C . TYR A 1 99 ? 12.485 -0.039 10.096 1.00 95.12 99 TYR A C 1
ATOM 795 O O . TYR A 1 99 ? 12.750 0.985 9.470 1.00 95.12 99 TYR A O 1
ATOM 803 N N . LEU A 1 100 ? 11.279 -0.614 10.069 1.00 94.81 100 LEU A N 1
ATOM 804 C CA . LEU A 1 100 ? 10.166 -0.110 9.263 1.00 94.81 100 LEU A CA 1
ATOM 805 C C . LEU A 1 100 ? 9.745 1.307 9.679 1.00 94.81 100 LEU A C 1
ATOM 807 O O . LEU A 1 100 ? 9.605 2.164 8.810 1.00 94.81 100 LEU A O 1
ATOM 811 N N . ILE A 1 101 ? 9.619 1.591 10.982 1.00 93.25 101 ILE A N 1
ATOM 812 C CA . ILE A 1 101 ? 9.293 2.941 11.481 1.00 93.25 101 ILE A CA 1
ATOM 813 C C . ILE A 1 101 ? 10.337 3.964 11.032 1.00 93.25 101 ILE A C 1
ATOM 815 O O . ILE A 1 101 ? 9.979 5.042 10.546 1.00 93.25 101 ILE A O 1
ATOM 819 N N . ARG A 1 102 ? 11.626 3.637 11.203 1.00 93.25 102 ARG A N 1
ATOM 820 C CA . ARG A 1 102 ? 12.727 4.534 10.828 1.00 93.25 102 ARG A CA 1
ATOM 821 C C . ARG A 1 102 ? 12.735 4.784 9.328 1.00 93.25 102 ARG A C 1
ATOM 823 O O . ARG A 1 102 ? 12.745 5.936 8.921 1.00 93.25 102 ARG A O 1
ATOM 830 N N . LEU A 1 103 ? 12.651 3.722 8.528 1.00 93.88 103 LEU A N 1
ATOM 831 C CA . LEU A 1 103 ? 12.630 3.820 7.071 1.00 93.88 103 LEU A CA 1
ATOM 832 C C . LEU A 1 103 ? 11.461 4.678 6.575 1.00 93.88 103 LEU A C 1
ATOM 834 O O . LEU A 1 103 ? 11.651 5.535 5.717 1.00 93.88 103 LEU A O 1
ATOM 838 N N . PHE A 1 104 ? 10.265 4.458 7.122 1.00 93.88 104 PHE A N 1
ATOM 839 C CA . PHE A 1 104 ? 9.076 5.207 6.734 1.00 93.88 104 PHE A CA 1
ATOM 840 C C . PHE A 1 104 ? 9.214 6.687 7.099 1.00 93.88 104 PHE A C 1
ATOM 842 O O . PHE A 1 104 ? 9.008 7.541 6.250 1.00 93.88 104 PHE A O 1
ATOM 849 N N . SER A 1 105 ? 9.650 6.992 8.325 1.00 90.00 105 SER A N 1
ATOM 850 C CA . SER A 1 105 ? 9.796 8.378 8.798 1.00 90.00 105 SER A CA 1
ATOM 851 C C . SER A 1 105 ? 10.966 9.129 8.149 1.00 90.00 105 SER A C 1
ATOM 853 O O . SER A 1 105 ? 10.989 10.353 8.170 1.00 90.00 105 SER A O 1
ATOM 855 N N . GLU A 1 106 ? 11.963 8.420 7.610 1.00 91.50 106 GLU A N 1
ATOM 856 C CA . GLU A 1 106 ? 13.056 9.014 6.824 1.00 91.50 106 GLU A CA 1
ATOM 857 C C . GLU A 1 106 ? 12.620 9.380 5.400 1.00 91.50 106 GLU A C 1
ATOM 859 O O . GLU A 1 106 ? 13.227 10.256 4.785 1.00 91.50 106 GLU A O 1
ATOM 864 N N . SER A 1 107 ? 11.604 8.698 4.865 1.00 87.62 107 SER A N 1
ATOM 865 C CA . SER A 1 107 ? 11.135 8.890 3.490 1.00 87.62 107 SER A CA 1
ATOM 866 C C . SER A 1 107 ? 9.837 9.685 3.379 1.00 87.62 107 SER A C 1
ATOM 868 O O . SER A 1 107 ? 9.544 10.205 2.307 1.00 87.62 107 SER A O 1
ATOM 870 N N . GLU A 1 108 ? 9.049 9.748 4.446 1.00 85.69 108 GLU A N 1
ATOM 871 C CA . GLU A 1 108 ? 7.736 10.383 4.490 1.00 85.69 108 GLU A CA 1
ATOM 872 C C . GLU A 1 108 ? 7.712 11.447 5.588 1.00 85.69 108 GLU A C 1
ATOM 874 O O . GLU A 1 108 ? 8.327 11.287 6.641 1.00 85.69 108 GLU A O 1
ATOM 879 N N . ASP A 1 109 ? 6.912 12.497 5.408 1.00 86.56 109 ASP A N 1
ATOM 880 C CA . ASP A 1 109 ? 6.783 13.593 6.385 1.00 86.56 109 ASP A CA 1
ATOM 881 C C . ASP A 1 109 ? 5.978 13.211 7.653 1.00 86.56 109 ASP A C 1
ATOM 883 O O . ASP A 1 109 ? 5.602 14.060 8.469 1.00 86.56 109 ASP A O 1
ATOM 887 N N . LEU A 1 110 ? 5.658 11.927 7.830 1.00 87.88 110 LEU A N 1
ATOM 888 C CA . LEU A 1 110 ? 4.803 11.414 8.898 1.00 87.88 110 LEU A CA 1
ATOM 889 C C . LEU A 1 110 ? 5.214 9.999 9.326 1.00 87.88 110 LEU A C 1
ATOM 891 O O . LEU A 1 110 ? 5.788 9.239 8.555 1.00 87.88 110 LEU A O 1
ATOM 895 N N . THR A 1 111 ? 4.905 9.633 10.574 1.00 91.25 111 THR A N 1
ATOM 896 C CA . THR A 1 111 ? 5.207 8.296 11.113 1.00 91.25 111 THR A CA 1
ATOM 897 C C . THR A 1 111 ? 4.144 7.276 10.708 1.00 91.25 111 THR A C 1
ATOM 899 O O . THR A 1 111 ? 3.011 7.647 10.393 1.00 91.25 111 THR A O 1
ATOM 902 N N . ILE A 1 112 ? 4.463 5.982 10.799 1.00 91.69 112 ILE A N 1
ATOM 903 C CA . ILE A 1 112 ? 3.506 4.893 10.530 1.00 91.69 112 ILE A CA 1
ATOM 904 C C . ILE A 1 112 ? 2.244 5.038 11.397 1.00 91.69 112 ILE A C 1
ATOM 906 O O . ILE A 1 112 ? 1.130 4.876 10.905 1.00 91.69 112 ILE A O 1
ATOM 910 N N . GLU A 1 113 ? 2.385 5.412 12.669 1.00 88.00 113 GLU A N 1
ATOM 911 C CA . GLU A 1 113 ? 1.256 5.608 13.586 1.00 88.00 113 GLU A CA 1
ATOM 912 C C . GLU A 1 113 ? 0.348 6.751 13.121 1.00 88.00 113 GLU A C 1
ATOM 914 O O . GLU A 1 113 ? -0.877 6.605 13.100 1.00 88.00 113 GLU A O 1
ATOM 919 N N . LYS A 1 114 ? 0.938 7.878 12.700 1.00 84.06 114 LYS A N 1
ATOM 920 C CA . LYS A 1 114 ? 0.179 9.003 12.136 1.00 84.06 114 LYS A CA 1
ATOM 921 C C . LYS A 1 114 ? -0.507 8.609 10.828 1.00 84.06 114 LYS A C 1
ATOM 923 O O . LYS A 1 114 ? -1.661 8.983 10.629 1.00 84.06 114 LYS A O 1
ATOM 928 N N . PHE A 1 115 ? 0.155 7.815 9.984 1.00 89.94 115 PHE A N 1
ATOM 929 C CA . PHE A 1 115 ? -0.429 7.291 8.749 1.00 89.94 115 PHE A CA 1
ATOM 930 C C . PHE A 1 115 ? -1.650 6.408 9.025 1.00 89.94 115 PHE A C 1
ATOM 932 O O . PHE A 1 115 ? -2.700 6.596 8.415 1.00 89.94 115 PHE A O 1
ATOM 939 N N . ILE A 1 116 ? -1.546 5.480 9.982 1.00 88.06 116 ILE A N 1
ATOM 940 C CA . ILE A 1 116 ? -2.650 4.604 10.399 1.00 88.06 116 ILE A CA 1
ATOM 941 C C . ILE A 1 116 ? -3.841 5.438 10.877 1.00 88.06 116 ILE A C 1
ATOM 943 O O . ILE A 1 116 ? -4.967 5.198 10.445 1.00 88.06 116 ILE A O 1
ATOM 947 N N . ILE A 1 117 ? -3.609 6.440 11.733 1.00 82.25 117 ILE A N 1
ATOM 948 C CA . ILE A 1 117 ? -4.671 7.339 12.213 1.00 82.25 117 ILE A CA 1
ATOM 949 C C . ILE A 1 117 ? -5.325 8.074 11.039 1.00 82.25 117 ILE A C 1
ATOM 951 O O . ILE A 1 117 ? -6.550 8.127 10.960 1.00 82.25 117 ILE A O 1
ATOM 955 N N . GLN A 1 118 ? -4.529 8.598 10.107 1.00 84.81 118 GLN A N 1
ATOM 956 C CA . GLN A 1 118 ? -5.043 9.283 8.924 1.00 84.81 118 GLN A CA 1
ATOM 957 C C . GLN A 1 118 ? -5.929 8.359 8.080 1.00 84.81 118 GLN A C 1
ATOM 959 O O . GLN A 1 118 ? -7.042 8.740 7.729 1.00 84.81 118 GLN A O 1
ATOM 964 N N . GLN A 1 119 ? -5.490 7.128 7.809 1.00 88.06 119 GLN A N 1
ATOM 965 C CA . GLN A 1 119 ? -6.282 6.161 7.046 1.00 88.06 119 GLN A CA 1
ATOM 966 C C . GLN A 1 119 ? -7.573 5.763 7.770 1.00 88.06 119 GLN A C 1
ATOM 968 O O . GLN A 1 119 ? -8.623 5.662 7.136 1.00 88.06 119 GLN A O 1
ATOM 973 N N . LYS A 1 120 ? -7.531 5.604 9.100 1.00 81.69 120 LYS A N 1
ATOM 974 C CA . LYS A 1 120 ? -8.731 5.375 9.919 1.00 81.69 120 LYS A CA 1
ATOM 975 C C . LYS A 1 120 ? -9.726 6.527 9.777 1.00 81.69 120 LYS A C 1
ATOM 977 O O . LYS A 1 120 ? -10.910 6.278 9.582 1.00 81.69 120 LYS A O 1
ATOM 982 N N . VAL A 1 121 ? -9.257 7.775 9.818 1.00 80.06 121 VAL A N 1
ATOM 983 C CA . VAL A 1 121 ? -10.101 8.965 9.615 1.00 80.06 121 VAL A CA 1
ATOM 984 C C . VAL A 1 121 ? -10.700 9.002 8.207 1.00 80.06 121 VAL A C 1
ATOM 986 O O . VAL A 1 121 ? -11.883 9.302 8.069 1.00 80.06 121 VAL A O 1
ATOM 989 N N . GLU A 1 122 ? -9.939 8.662 7.165 1.00 85.00 122 GLU A N 1
ATOM 990 C CA . GLU A 1 122 ? -10.492 8.562 5.807 1.00 85.00 122 GLU A CA 1
ATOM 991 C C . GLU A 1 122 ? -11.588 7.490 5.717 1.00 85.00 122 GLU A C 1
ATOM 993 O O . GLU A 1 122 ? -12.638 7.738 5.124 1.00 85.00 122 GLU A O 1
ATOM 998 N N . LYS A 1 123 ? -11.420 6.346 6.394 1.00 83.81 123 LYS A N 1
ATOM 999 C CA . LYS A 1 123 ? -12.468 5.319 6.463 1.00 83.81 123 LYS A CA 1
ATOM 1000 C C . LYS A 1 123 ? -13.713 5.790 7.218 1.00 83.81 123 LYS A C 1
ATOM 1002 O O . LYS A 1 123 ? -14.828 5.504 6.791 1.00 83.81 123 LYS A O 1
ATOM 1007 N N . VAL A 1 124 ? -13.550 6.543 8.313 1.00 79.50 124 VAL A N 1
ATOM 1008 C CA . VAL A 1 124 ? -14.676 7.185 9.025 1.00 79.50 124 VAL A CA 1
ATOM 1009 C C . VAL A 1 124 ? -15.461 8.082 8.073 1.00 79.50 124 VAL A C 1
ATOM 1011 O O . VAL A 1 124 ? -16.685 7.988 8.020 1.00 79.50 124 VAL A O 1
ATOM 1014 N N . LYS A 1 125 ? -14.769 8.954 7.326 1.00 76.56 125 LYS A N 1
ATOM 1015 C CA . LYS A 1 125 ? -15.405 9.882 6.379 1.00 76.56 125 LYS A CA 1
ATOM 1016 C C . LYS A 1 125 ? -16.192 9.130 5.310 1.00 76.56 125 LYS A C 1
ATOM 1018 O O . LYS A 1 125 ? -17.321 9.512 5.023 1.00 76.56 125 LYS A O 1
ATOM 1023 N N . GLU A 1 126 ? -15.614 8.057 4.774 1.00 80.31 126 GLU A N 1
ATOM 1024 C CA . GLU A 1 126 ? -16.282 7.176 3.817 1.00 80.31 126 GLU A CA 1
ATOM 1025 C C . GLU A 1 126 ? -17.583 6.594 4.409 1.00 80.31 126 GLU A C 1
ATOM 1027 O O . GLU A 1 126 ? -18.649 6.741 3.818 1.00 80.31 126 GLU A O 1
ATOM 1032 N N . LEU A 1 127 ? -17.525 5.997 5.605 1.00 76.25 127 LEU A N 1
ATOM 1033 C CA . LEU A 1 127 ? -18.690 5.384 6.263 1.00 76.25 127 LEU A CA 1
ATOM 1034 C C . LEU A 1 127 ? -19.784 6.404 6.620 1.00 76.25 127 LEU A C 1
ATOM 1036 O O . LEU A 1 127 ? -20.969 6.109 6.468 1.00 76.25 127 LEU A O 1
ATOM 1040 N N . LEU A 1 128 ? -19.398 7.603 7.069 1.00 72.19 128 LEU A N 1
ATOM 1041 C CA . LEU A 1 128 ? -20.336 8.688 7.371 1.00 72.19 128 LEU A CA 1
ATOM 1042 C C . LEU A 1 128 ? -21.055 9.185 6.116 1.00 72.19 128 LEU A C 1
ATOM 1044 O O . LEU A 1 128 ? -22.249 9.465 6.173 1.00 72.19 128 LEU A O 1
ATOM 1048 N N . GLN A 1 129 ? -20.353 9.278 4.983 1.00 74.62 129 GLN A N 1
ATOM 1049 C CA . GLN A 1 129 ? -20.944 9.736 3.726 1.00 74.62 129 GLN A CA 1
ATOM 1050 C C . GLN A 1 129 ? -22.048 8.795 3.225 1.00 74.62 129 GLN A C 1
ATOM 1052 O O . GLN A 1 129 ? -23.021 9.262 2.635 1.00 74.62 129 GLN A O 1
ATOM 1057 N N . TYR A 1 130 ? -21.919 7.490 3.473 1.00 66.00 130 TYR A N 1
ATOM 1058 C CA . TYR A 1 130 ? -22.948 6.514 3.112 1.00 66.00 130 TYR A CA 1
ATOM 1059 C C . TYR A 1 130 ? -24.145 6.501 4.080 1.00 66.00 130 TYR A C 1
ATOM 1061 O O . TYR A 1 130 ? -25.189 5.955 3.737 1.00 66.00 130 TYR A O 1
ATOM 1069 N N . GLY A 1 131 ? -24.036 7.137 5.256 1.00 59.66 131 GLY A N 1
ATOM 1070 C CA . GLY A 1 131 ? -25.136 7.285 6.218 1.00 59.66 131 GLY A CA 1
ATOM 1071 C C . GLY A 1 131 ? -25.554 5.993 6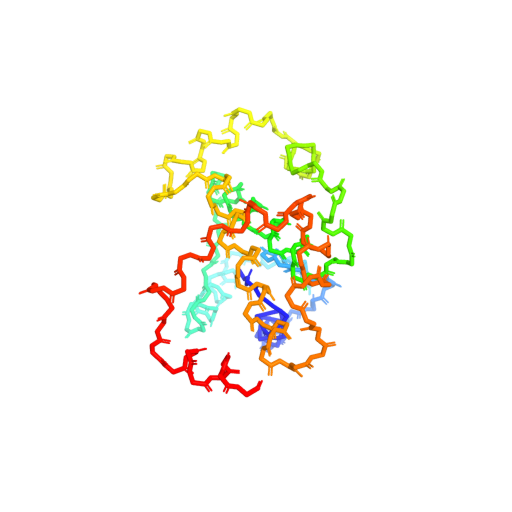.930 1.00 59.66 131 GLY A C 1
ATOM 1072 O O . GLY A 1 131 ? -26.600 5.963 7.572 1.00 59.66 131 GLY A O 1
ATOM 1073 N N . GLU A 1 132 ? -24.760 4.925 6.819 1.00 57.38 132 GLU A N 1
ATOM 1074 C CA . GLU A 1 132 ? -25.133 3.583 7.290 1.00 57.38 132 GLU A CA 1
ATOM 1075 C C . GLU A 1 132 ? -24.812 3.325 8.771 1.00 57.38 132 GLU A C 1
ATOM 1077 O O . GLU A 1 132 ? -25.310 2.352 9.332 1.00 57.38 132 GLU A O 1
ATOM 1082 N N . LEU A 1 133 ? -23.989 4.163 9.416 1.00 61.25 133 LEU A N 1
ATOM 1083 C CA . LEU A 1 133 ? -23.539 3.963 10.799 1.00 61.25 133 LEU A CA 1
ATOM 1084 C C . LEU A 1 133 ? -23.463 5.284 11.573 1.00 61.25 133 LEU A C 1
ATOM 1086 O O . LEU A 1 133 ? -23.015 6.306 11.049 1.00 61.25 133 LEU A O 1
ATOM 1090 N N . ASN A 1 134 ? -23.834 5.256 12.855 1.00 66.81 134 ASN A N 1
ATOM 1091 C CA . ASN A 1 134 ? -23.641 6.391 13.760 1.00 66.81 134 ASN A CA 1
ATOM 1092 C C . ASN A 1 134 ? -22.209 6.424 14.341 1.00 66.81 134 ASN A C 1
ATOM 1094 O O . ASN A 1 134 ? -21.482 5.429 14.340 1.00 66.81 134 ASN A O 1
ATOM 1098 N N . LEU A 1 135 ? -21.788 7.574 14.886 1.00 64.31 135 LEU A N 1
ATOM 1099 C CA . LEU A 1 135 ? -20.420 7.790 15.399 1.00 64.31 135 LEU A CA 1
ATOM 1100 C C . LEU A 1 135 ? -19.960 6.742 16.428 1.00 64.31 135 LEU A C 1
ATOM 1102 O O . LEU A 1 135 ? -18.770 6.430 16.507 1.00 64.31 135 LEU A O 1
ATOM 1106 N N . LYS A 1 136 ? -20.891 6.185 17.209 1.00 60.69 136 LYS A N 1
ATOM 1107 C CA . LYS A 1 136 ? -20.594 5.167 18.220 1.00 60.69 136 LYS A CA 1
ATOM 1108 C C . LYS A 1 136 ? -20.274 3.822 17.564 1.00 60.69 136 LYS A C 1
ATOM 1110 O O . LYS A 1 136 ? -19.283 3.197 17.928 1.00 60.69 136 LYS A O 1
ATOM 1115 N 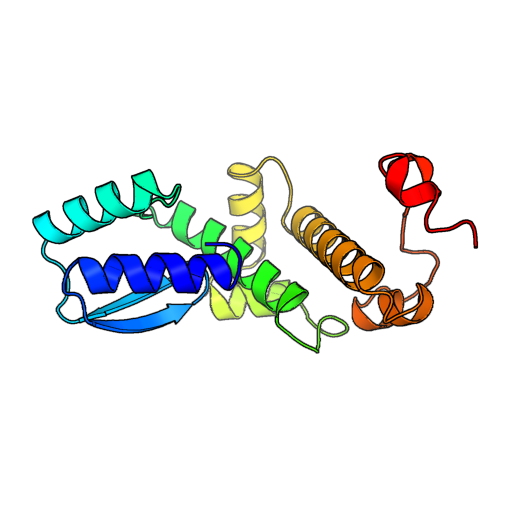N . GLU A 1 137 ? -21.042 3.417 16.559 1.00 62.62 137 GLU A N 1
ATOM 1116 C CA . GLU A 1 137 ? -20.796 2.194 15.780 1.00 62.62 137 GLU A CA 1
ATOM 1117 C C . GLU A 1 137 ? -19.486 2.277 14.987 1.00 62.62 137 GLU A C 1
ATOM 1119 O O . GLU A 1 137 ? -18.727 1.310 14.922 1.00 62.62 137 GLU A O 1
ATOM 1124 N N . ILE A 1 138 ? -19.173 3.461 14.455 1.00 65.62 138 ILE A N 1
ATOM 1125 C CA . ILE A 1 138 ? -17.916 3.715 13.744 1.00 65.62 138 ILE A CA 1
ATOM 1126 C C . ILE A 1 138 ? -16.710 3.649 14.696 1.00 65.62 138 ILE A C 1
ATOM 1128 O O . ILE A 1 138 ? -15.678 3.082 14.333 1.00 65.62 138 ILE A O 1
ATOM 1132 N N . SER A 1 139 ? -16.828 4.183 15.920 1.00 63.12 139 SER A N 1
ATOM 1133 C CA . SER A 1 139 ? -15.740 4.124 16.910 1.00 63.12 139 SER A CA 1
ATOM 1134 C C . SER A 1 139 ? -15.352 2.690 17.284 1.00 63.12 139 SER A C 1
ATOM 1136 O O . SER A 1 139 ? -14.159 2.392 17.359 1.00 63.12 139 SER A O 1
ATOM 1138 N N . LEU A 1 140 ? -16.345 1.802 17.413 1.00 61.03 140 LEU A N 1
ATOM 1139 C CA . LEU A 1 140 ? -16.145 0.378 17.688 1.00 61.03 140 LEU A CA 1
ATOM 1140 C C . LEU A 1 140 ? -15.448 -0.297 16.501 1.00 61.03 140 LEU A C 1
ATOM 1142 O O . LEU A 1 140 ? -14.325 -0.771 16.636 1.00 61.03 140 LEU A O 1
ATOM 1146 N N . LYS A 1 141 ? -16.014 -0.193 15.288 1.00 62.09 141 LYS A N 1
ATOM 1147 C CA . LYS A 1 141 ? -15.451 -0.826 14.077 1.00 62.09 141 LYS A CA 1
ATOM 1148 C C . LYS A 1 141 ? -13.989 -0.473 13.789 1.00 62.09 141 LYS A C 1
ATOM 1150 O O . LYS A 1 141 ? -13.262 -1.280 13.219 1.00 62.09 141 LYS A O 1
ATOM 1155 N N . ILE A 1 142 ? -13.561 0.738 14.134 1.00 65.00 142 ILE A N 1
ATOM 1156 C CA . ILE A 1 142 ? -12.216 1.245 13.826 1.00 65.00 142 ILE A CA 1
ATOM 1157 C C . ILE A 1 142 ? -11.226 1.001 14.987 1.00 65.00 142 ILE A C 1
ATOM 1159 O O . ILE A 1 142 ? -10.023 1.272 14.868 1.00 65.00 142 ILE A O 1
ATOM 1163 N N . GLY A 1 143 ? -11.699 0.430 16.099 1.00 59.22 143 GLY A N 1
ATOM 1164 C CA . GLY A 1 143 ? -10.895 0.107 17.276 1.00 59.22 143 GLY A CA 1
ATOM 1165 C C . GLY A 1 143 ? -10.519 1.312 18.127 1.00 59.22 143 GLY A C 1
ATOM 1166 O O . GLY A 1 143 ? -9.467 1.310 18.767 1.00 59.22 143 GLY A O 1
ATOM 1167 N N . TYR A 1 144 ? -11.345 2.361 18.130 1.00 57.22 144 TYR A N 1
ATOM 1168 C CA . TYR A 1 144 ? -11.270 3.396 19.156 1.00 57.22 144 TYR A CA 1
ATOM 1169 C C . TYR A 1 144 ? -12.049 2.900 20.376 1.00 57.22 144 TYR A C 1
ATOM 1171 O O . TYR A 1 144 ? -13.271 2.980 20.427 1.00 57.22 1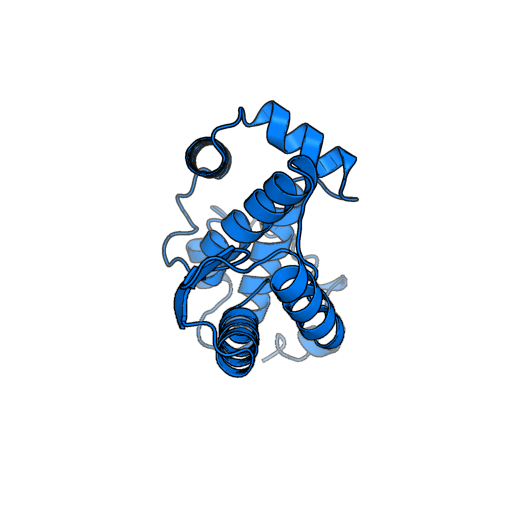44 TYR A O 1
ATOM 1179 N N . ILE A 1 145 ? -11.325 2.401 21.380 1.00 40.41 145 ILE A N 1
ATOM 1180 C CA . ILE A 1 145 ? -11.886 1.742 22.578 1.00 40.41 145 ILE A CA 1
ATOM 1181 C C . ILE A 1 145 ? -12.729 2.710 23.445 1.00 40.41 145 ILE A C 1
ATOM 1183 O O . ILE A 1 145 ? -13.418 2.304 24.377 1.00 40.41 145 ILE A O 1
ATOM 1187 N N . SER A 1 146 ? -12.729 4.011 23.146 1.00 39.25 146 SER A N 1
ATOM 1188 C CA . SER A 1 146 ? -13.536 4.996 23.861 1.00 39.25 146 SER A CA 1
ATOM 1189 C C . SER A 1 146 ? -13.890 6.190 22.980 1.00 39.25 146 SER A C 1
ATOM 1191 O O . SER A 1 146 ? -13.046 6.712 22.248 1.00 39.25 146 SER A O 1
ATOM 1193 N N . SER A 1 147 ? -15.112 6.706 23.149 1.00 40.38 147 SER A N 1
ATOM 1194 C CA . SER A 1 147 ? -15.572 7.989 22.599 1.00 40.38 147 SER A CA 1
ATOM 1195 C C . SER A 1 147 ? -14.679 9.184 22.982 1.00 40.38 147 SER A C 1
ATOM 1197 O O . SER A 1 147 ? -14.823 10.255 22.405 1.00 40.38 147 SER A O 1
ATOM 1199 N N . ALA A 1 148 ? -13.751 9.012 23.935 1.00 40.75 148 ALA A N 1
ATOM 1200 C CA . ALA A 1 148 ? -12.778 10.013 24.373 1.00 40.75 148 ALA A CA 1
ATOM 1201 C C . ALA A 1 148 ? -11.460 10.040 23.563 1.00 40.75 148 ALA A C 1
ATOM 1203 O O . ALA A 1 148 ? -10.654 10.945 23.761 1.00 40.75 148 ALA A O 1
ATOM 1204 N N . GLN A 1 149 ? -11.214 9.072 22.669 1.00 41.91 149 GLN A N 1
ATOM 1205 C CA . GLN A 1 149 ? -9.976 8.971 21.869 1.00 41.91 149 GLN A CA 1
ATOM 1206 C C . GLN A 1 149 ? -10.173 9.221 20.369 1.00 41.91 149 GLN A C 1
ATOM 1208 O O . GLN A 1 149 ? -9.237 9.057 19.589 1.00 41.91 149 GLN A O 1
ATOM 1213 N N . LEU A 1 150 ? -11.360 9.668 19.966 1.00 43.69 150 LEU A N 1
ATOM 1214 C CA . LEU A 1 150 ? -11.549 10.386 18.713 1.00 43.69 150 LEU A CA 1
ATOM 1215 C C . LEU A 1 150 ? -11.284 11.871 18.997 1.00 43.69 150 LEU A C 1
ATOM 1217 O O . LEU A 1 150 ? -12.219 12.572 19.384 1.00 43.69 150 LEU A O 1
ATOM 1221 N N . PRO A 1 151 ? -10.064 12.413 18.811 1.00 39.97 151 PRO A N 1
ATOM 1222 C CA . PRO A 1 151 ? -9.892 13.851 18.722 1.00 39.97 151 PRO A CA 1
ATOM 1223 C C . PRO A 1 151 ? -10.426 14.295 17.354 1.00 39.97 151 PRO A C 1
ATOM 1225 O O . PRO A 1 151 ? -9.688 14.791 16.509 1.00 39.97 151 PRO A O 1
ATOM 1228 N N . ILE A 1 152 ? -11.724 14.107 17.108 1.00 44.84 152 ILE A N 1
ATOM 1229 C CA . ILE A 1 152 ? -12.417 14.913 16.114 1.00 44.84 152 ILE A CA 1
ATOM 1230 C C . ILE A 1 152 ? -12.555 16.273 16.787 1.00 44.84 152 ILE A C 1
ATOM 1232 O O . ILE A 1 152 ? -13.538 16.567 17.464 1.00 44.84 152 ILE A O 1
ATOM 1236 N N . ASN A 1 153 ? -11.534 17.117 16.640 1.00 42.03 153 ASN A N 1
ATOM 1237 C CA . ASN A 1 153 ? -11.767 18.539 16.786 1.00 42.03 153 ASN A CA 1
ATOM 1238 C C . ASN A 1 153 ? -12.618 18.939 15.577 1.00 42.03 153 ASN A C 1
ATOM 1240 O O . ASN A 1 153 ? -12.099 19.171 14.486 1.00 42.03 153 ASN A O 1
ATOM 1244 N N . LEU A 1 154 ? -13.940 18.929 15.770 1.00 45.78 154 LEU A N 1
ATOM 1245 C CA . LEU A 1 154 ? -14.959 19.243 14.762 1.00 45.78 154 LEU A CA 1
ATOM 1246 C C . LEU A 1 154 ? -14.658 20.563 14.023 1.00 45.78 154 LEU A C 1
ATOM 1248 O O . LEU A 1 154 ? -15.040 20.718 12.870 1.00 45.78 154 LEU A O 1
ATOM 1252 N N . ASN A 1 155 ? -13.889 21.470 14.637 1.00 40.97 155 ASN A N 1
ATOM 1253 C CA . ASN A 1 155 ? -13.482 22.754 14.062 1.00 40.97 155 ASN A CA 1
ATOM 1254 C C . ASN A 1 155 ? -12.420 22.661 12.947 1.00 40.97 155 ASN A C 1
ATOM 1256 O O . ASN A 1 155 ? -12.099 23.682 12.344 1.00 40.97 155 ASN A O 1
ATOM 1260 N N . GLN A 1 156 ? -11.844 21.482 12.680 1.00 44.97 156 GLN A N 1
ATOM 1261 C CA . GLN A 1 156 ? -10.886 21.262 11.582 1.00 44.97 156 GLN A CA 1
ATOM 1262 C C . GLN A 1 156 ? -11.485 20.500 10.393 1.00 44.97 156 GLN A C 1
ATOM 1264 O O . GLN A 1 156 ? -10.785 20.236 9.414 1.00 44.97 156 GLN A O 1
ATOM 1269 N N . LEU A 1 157 ? -12.772 20.148 10.449 1.00 44.22 157 LEU A N 1
ATOM 1270 C CA . LEU A 1 157 ? -13.474 19.613 9.289 1.00 44.22 157 LEU A CA 1
ATOM 1271 C C . LEU A 1 157 ? -13.864 20.772 8.361 1.00 44.22 157 LEU A C 1
ATOM 1273 O O . LEU A 1 157 ? -14.279 21.830 8.841 1.00 44.22 157 LEU A O 1
ATOM 1277 N N . PRO A 1 158 ? -13.729 20.614 7.035 1.00 43.44 158 PRO A N 1
ATOM 1278 C CA . PRO A 1 158 ? -14.183 21.636 6.107 1.00 43.44 158 PRO A CA 1
ATOM 1279 C C . PRO A 1 158 ? -15.686 21.875 6.305 1.00 43.44 158 PRO A C 1
ATOM 1281 O O . PRO A 1 158 ? -16.450 20.934 6.503 1.00 43.44 158 PRO A O 1
ATOM 1284 N N . VAL A 1 159 ? -16.093 23.147 6.267 1.00 41.19 159 VAL A N 1
ATOM 1285 C CA . VAL A 1 159 ? -17.405 23.646 6.732 1.00 41.19 159 VAL A CA 1
ATOM 1286 C C . VAL A 1 159 ? -18.604 22.863 6.171 1.00 41.19 159 VAL A C 1
ATOM 1288 O O . VAL A 1 159 ? -19.592 22.689 6.875 1.00 41.19 159 VAL A O 1
ATOM 1291 N N . TYR A 1 160 ? -18.494 22.285 4.970 1.00 45.03 160 TYR A N 1
ATOM 1292 C CA . TYR A 1 160 ? -19.553 21.470 4.360 1.00 45.03 160 TYR A CA 1
ATOM 1293 C C . TYR A 1 160 ? -19.878 20.156 5.106 1.00 45.03 160 TYR A C 1
ATOM 1295 O O . TYR A 1 160 ? -20.927 19.563 4.864 1.00 45.03 160 TYR A O 1
ATOM 1303 N N . LEU A 1 161 ? -19.006 19.694 6.011 1.00 37.50 161 LEU A N 1
ATOM 1304 C CA . LEU A 1 161 ? -19.231 18.531 6.886 1.00 37.50 161 LEU A CA 1
ATOM 1305 C C . LEU A 1 161 ? -19.914 18.896 8.217 1.00 37.50 161 LEU A C 1
ATOM 1307 O O . LEU A 1 161 ? -20.410 18.012 8.909 1.00 37.50 161 LEU A O 1
ATOM 1311 N N . LEU A 1 162 ? -19.954 20.180 8.591 1.00 41.53 162 LEU A N 1
ATOM 1312 C CA . LEU A 1 162 ? -20.642 20.635 9.808 1.00 41.53 162 LEU A CA 1
ATOM 1313 C C . LEU A 1 162 ? -22.156 20.760 9.596 1.00 41.53 162 LEU A C 1
ATOM 1315 O O . LEU A 1 162 ? -22.923 20.532 10.530 1.00 41.53 162 LEU A O 1
ATOM 1319 N N . ASP A 1 163 ? -22.588 21.046 8.367 1.00 35.06 163 ASP A N 1
ATOM 1320 C CA . ASP A 1 163 ? -24.011 21.144 8.016 1.00 35.06 163 ASP A CA 1
ATOM 1321 C C . ASP A 1 163 ? -24.711 19.776 7.972 1.00 35.06 163 ASP A C 1
ATOM 1323 O O . ASP A 1 163 ? -25.921 19.689 8.162 1.00 35.06 163 ASP A O 1
ATOM 1327 N N . THR A 1 164 ? -23.956 18.687 7.803 1.00 39.28 164 THR A N 1
ATOM 1328 C CA . THR A 1 164 ? -24.479 17.308 7.825 1.00 39.28 164 THR A CA 1
ATOM 1329 C C . THR A 1 164 ? -24.635 16.734 9.237 1.00 39.28 164 THR A C 1
ATOM 1331 O O . THR A 1 164 ? -25.259 15.692 9.399 1.00 39.28 164 THR A O 1
ATOM 1334 N N . LEU A 1 165 ? -24.112 17.413 10.266 1.00 33.81 165 LEU A N 1
ATOM 1335 C CA . LEU A 1 165 ? -24.135 16.970 11.670 1.00 33.81 165 LEU A CA 1
ATOM 1336 C C . LEU A 1 165 ? -25.127 17.760 12.547 1.00 33.81 165 LEU A C 1
ATOM 1338 O O . LEU A 1 165 ? -25.080 17.660 13.774 1.00 33.81 165 LEU A O 1
ATOM 1342 N N . ARG A 1 166 ? -26.007 18.570 11.940 1.00 29.89 166 ARG A N 1
ATOM 1343 C CA . ARG A 1 166 ? -26.994 19.413 12.642 1.00 29.89 166 ARG A CA 1
ATOM 1344 C C . ARG A 1 166 ? -28.464 19.024 12.431 1.00 29.89 166 ARG A C 1
ATOM 1346 O O . ARG A 1 166 ? -29.337 19.831 12.745 1.00 29.89 166 ARG A O 1
ATOM 1353 N N . LEU A 1 167 ? -28.743 17.806 11.971 1.00 33.62 167 LEU A N 1
ATOM 1354 C CA . LEU A 1 167 ? -30.094 17.233 11.940 1.00 33.62 167 LEU A CA 1
ATOM 1355 C C . LEU A 1 167 ? -30.146 15.933 12.739 1.00 33.62 167 LEU A C 1
ATOM 1357 O O . LEU A 1 167 ? -29.251 15.087 12.524 1.00 33.62 167 LEU A O 1
#

Radius of gyration: 18.8 Å; chains: 1; bounding box: 45×38×49 Å

Foldseek 3Di:
DQDPVLQVVLCVQCVVLVWDFPDDAQPDTDTPPDDDPVSVVVSQVSVVVVVDHDDDDPLVVLLSLLNRQLSCLQPPDQALQDDDSQVSSCVRSVDHSVVSQVSNVVVDVDGSVVSSVVSLVVNVVVVVVVVPDDPVRSCNRNNVPDPVPPPPPVVPPDPVVVVSVPD

Sequence (167 aa):
MVCYRCIIVVRQQLQHLDLQVQEISLGTAFVCPDPSVNKLREIAASLKVLGFELIDKDKDKLIEGIRNTVIEIIHHSDLVEHVTFSQVLTDRLHKDYNYLIRLFSESEDLTIEKFIIQQKVEKVKELLQYGELNLKEISLKIGYISSAQLPINLNQLPVYLLDTLRL